Protein AF-A0A958BZP8-F1 (afdb_monomer_lite)

Foldseek 3Di:
DDDDDDDDDDDDDDDDDDDDDPPPPDDPPQKKKWKWKDWLQCNPDPVRIDTPDIDNDLVVLQVVLLVQLCVQLVVQDDAQDQLVVSLVCCNNGGIFMWIDTPPPVRGDGSSVSSSVVSCCVHVPPPPDPCDPVNVVVVVVVVVVVVVPPDD

Sequence (151 aa):
MLANLFNKLGLKKLGGFFGKGSEKAGRPDKQTYIVYVDDNYHPMDEEERYQAGVFDDCASAQKFCRDMVDSFLTTGYQPGMAWQELLSAYKGYGQDPWIATSDAGCQFSAWTYAEQRCQDICHPPQEHLLTAETLKELDALYESRSSTGRP

Structure (mmCIF, N/CA/C/O backbone):
data_AF-A0A958BZP8-F1
#
_entry.id   AF-A0A958BZP8-F1
#
loop_
_atom_site.group_PDB
_atom_site.id
_atom_site.type_symbol
_atom_site.label_atom_id
_atom_site.label_alt_id
_atom_site.label_comp_id
_atom_site.label_asym_id
_atom_site.label_entity_id
_atom_site.label_seq_id
_atom_site.pdbx_PDB_ins_code
_atom_site.Cartn_x
_atom_site.Cartn_y
_atom_site.Cartn_z
_atom_site.occupancy
_atom_site.B_iso_or_equiv
_atom_site.auth_seq_id
_atom_site.auth_comp_id
_atom_site.auth_asym_id
_atom_site.auth_atom_id
_atom_site.pdbx_PDB_model_num
ATOM 1 N N . MET A 1 1 ? 50.689 -53.526 -18.909 1.00 34.94 1 MET A N 1
ATOM 2 C CA . MET A 1 1 ? 51.070 -53.799 -20.307 1.00 34.94 1 MET A CA 1
ATOM 3 C C . MET A 1 1 ? 51.101 -52.480 -21.059 1.00 34.94 1 MET A C 1
ATOM 5 O O . MET A 1 1 ? 50.112 -51.769 -21.021 1.00 34.94 1 MET A O 1
ATOM 9 N N . LEU A 1 2 ? 52.252 -52.217 -21.685 1.00 35.66 2 LEU A N 1
ATOM 10 C CA . LEU A 1 2 ? 52.516 -51.352 -22.844 1.00 35.66 2 LEU A CA 1
ATOM 11 C C . LEU A 1 2 ? 52.293 -49.830 -22.741 1.00 35.66 2 LEU A C 1
ATOM 13 O O . LEU A 1 2 ? 51.185 -49.308 -22.768 1.00 35.66 2 LEU A O 1
ATOM 17 N N . ALA A 1 3 ? 53.441 -49.150 -22.723 1.00 33.66 3 ALA A N 1
ATOM 18 C CA . ALA A 1 3 ? 53.666 -47.756 -23.071 1.00 33.66 3 ALA A CA 1
ATOM 19 C C . ALA A 1 3 ? 53.572 -47.510 -24.592 1.00 33.66 3 ALA A C 1
ATOM 21 O O . ALA A 1 3 ? 53.805 -48.431 -25.372 1.00 33.66 3 ALA A O 1
ATOM 22 N N . ASN A 1 4 ? 53.306 -46.258 -24.987 1.00 42.41 4 ASN A N 1
ATOM 23 C CA . ASN A 1 4 ? 54.006 -45.497 -26.044 1.00 42.41 4 ASN A CA 1
ATOM 24 C C . ASN A 1 4 ? 53.366 -44.094 -26.122 1.00 42.41 4 ASN A C 1
ATOM 26 O O . ASN A 1 4 ? 52.156 -43.984 -26.261 1.00 42.41 4 ASN A O 1
ATOM 30 N N . LEU A 1 5 ? 54.050 -42.982 -25.834 1.00 35.16 5 LEU A N 1
ATOM 31 C CA . LEU A 1 5 ? 55.244 -42.401 -26.468 1.00 35.16 5 LEU A CA 1
ATOM 32 C C . LEU A 1 5 ? 54.957 -41.883 -27.885 1.00 35.16 5 LEU A C 1
ATOM 34 O O . LEU A 1 5 ? 55.120 -42.629 -28.838 1.00 35.16 5 LEU A O 1
ATOM 38 N N . PHE A 1 6 ? 54.637 -40.589 -28.022 1.00 43.25 6 PHE A N 1
ATOM 39 C CA . PHE A 1 6 ? 55.029 -39.804 -29.201 1.00 43.25 6 PHE A CA 1
ATOM 40 C C . PHE A 1 6 ? 55.323 -38.335 -28.841 1.00 43.25 6 PHE A C 1
ATOM 42 O O . PHE A 1 6 ? 54.452 -37.485 -28.724 1.00 43.25 6 PHE A O 1
ATOM 49 N N . ASN A 1 7 ? 56.613 -38.135 -28.593 1.00 34.72 7 ASN A N 1
ATOM 50 C CA . ASN A 1 7 ? 57.518 -37.047 -28.955 1.00 34.72 7 ASN A CA 1
ATOM 51 C C . ASN A 1 7 ? 57.154 -35.547 -28.866 1.00 34.72 7 ASN A C 1
ATOM 53 O O . ASN A 1 7 ? 56.215 -35.032 -29.463 1.00 34.72 7 ASN A O 1
ATOM 57 N N . LYS A 1 8 ? 58.103 -34.846 -28.228 1.00 39.47 8 LYS A N 1
ATOM 58 C CA . LYS A 1 8 ? 58.395 -33.409 -28.280 1.00 39.47 8 LYS A CA 1
ATOM 59 C C . LYS A 1 8 ? 58.793 -32.975 -29.693 1.00 39.47 8 LYS A C 1
ATOM 61 O O . LYS A 1 8 ? 59.600 -33.651 -30.318 1.00 39.47 8 LYS A O 1
ATOM 66 N N . LEU A 1 9 ? 58.399 -31.762 -30.080 1.00 40.00 9 LEU A N 1
ATOM 67 C CA . LEU A 1 9 ? 59.205 -30.834 -30.886 1.00 40.00 9 LEU A CA 1
ATOM 68 C C . LEU A 1 9 ? 58.690 -29.416 -30.613 1.00 40.00 9 LEU A C 1
ATOM 70 O O . LEU A 1 9 ? 57.560 -29.070 -30.942 1.00 40.00 9 LEU A O 1
ATOM 74 N N . GLY A 1 10 ? 59.503 -28.617 -29.924 1.00 43.47 10 GLY A N 1
ATOM 75 C CA . GLY A 1 10 ? 59.205 -27.212 -29.678 1.00 43.47 10 GLY A CA 1
ATOM 76 C C . GLY A 1 10 ? 59.425 -26.374 -30.930 1.00 43.47 10 GLY A C 1
ATOM 77 O O . GLY A 1 10 ? 60.338 -26.660 -31.691 1.00 43.47 10 GLY A O 1
ATOM 78 N N . LEU A 1 11 ? 58.638 -25.311 -31.087 1.00 42.66 11 LEU A N 1
ATOM 79 C CA . LEU A 1 11 ? 59.009 -24.106 -31.826 1.00 42.66 11 LEU A CA 1
ATOM 80 C C . LEU A 1 11 ? 58.114 -22.956 -31.330 1.00 42.66 11 LEU A C 1
ATOM 82 O O . LEU A 1 11 ? 56.902 -22.962 -31.526 1.00 42.66 11 LEU A O 1
ATOM 86 N N . LYS A 1 12 ? 58.712 -21.962 -30.664 1.00 43.97 12 LYS A N 1
ATOM 87 C CA . LYS A 1 12 ? 58.088 -20.649 -30.468 1.00 43.97 12 LYS A CA 1
ATOM 88 C C . LYS A 1 12 ? 58.160 -19.898 -31.800 1.00 43.97 12 LYS A C 1
ATOM 90 O O . LYS A 1 12 ? 59.255 -19.736 -32.335 1.00 43.97 12 LYS A O 1
ATOM 95 N N . LYS A 1 13 ? 57.036 -19.368 -32.286 1.00 42.69 13 LYS A N 1
ATOM 96 C CA . LYS A 1 13 ? 57.033 -18.219 -33.201 1.00 42.69 13 LYS A CA 1
ATOM 97 C C . LYS A 1 13 ? 55.810 -17.340 -32.945 1.00 42.69 13 LYS A C 1
ATOM 99 O O . LYS A 1 13 ? 54.685 -17.824 -32.942 1.00 42.69 13 LYS A O 1
ATOM 104 N N . LEU A 1 14 ? 56.080 -16.055 -32.712 1.00 45.41 14 LEU A N 1
ATOM 105 C CA . LEU A 1 14 ? 55.101 -14.975 -32.744 1.00 45.41 14 LEU A CA 1
ATOM 106 C C . LEU A 1 14 ? 54.440 -14.907 -34.127 1.00 45.41 14 LEU A C 1
ATOM 108 O O . LEU A 1 14 ? 55.118 -15.027 -35.148 1.00 45.41 14 LEU A O 1
ATOM 112 N N . GLY A 1 15 ? 53.142 -14.621 -34.135 1.00 32.81 15 GLY A N 1
ATOM 113 C CA . GLY A 1 15 ? 52.383 -14.248 -35.321 1.00 32.81 15 GLY A CA 1
ATOM 114 C C . GLY A 1 15 ? 50.976 -13.846 -34.906 1.00 32.81 15 GLY A C 1
ATOM 115 O O . GLY A 1 15 ? 50.153 -14.707 -34.616 1.00 32.81 15 GLY A O 1
ATOM 116 N N . GLY A 1 16 ? 50.728 -12.540 -34.810 1.00 36.72 16 GLY A N 1
ATOM 117 C CA . GLY A 1 16 ? 49.394 -12.009 -34.572 1.00 36.72 16 GLY A CA 1
ATOM 118 C C . GLY A 1 16 ? 48.456 -12.346 -35.727 1.00 36.72 16 GLY A C 1
ATOM 119 O O . GLY A 1 16 ? 48.841 -12.257 -36.890 1.00 36.72 16 GLY A O 1
ATOM 120 N N . PHE A 1 17 ? 47.216 -12.686 -35.392 1.00 39.41 17 PHE A N 1
ATOM 121 C CA . PHE A 1 17 ? 46.093 -12.605 -36.312 1.00 39.41 17 PHE A CA 1
ATOM 122 C C . PHE A 1 17 ? 44.913 -11.984 -35.567 1.00 39.41 17 PHE A C 1
ATOM 124 O O . PHE A 1 17 ? 44.428 -12.511 -34.569 1.00 39.41 17 PHE A O 1
ATOM 131 N N . PHE A 1 18 ? 44.516 -10.811 -36.055 1.00 43.66 18 PHE A N 1
ATOM 132 C CA . PHE A 1 18 ? 43.333 -10.052 -35.672 1.00 43.66 18 PHE A CA 1
ATOM 133 C C . PHE A 1 18 ? 42.080 -10.910 -35.926 1.00 43.66 18 PHE A C 1
ATOM 135 O O . PHE A 1 18 ? 41.590 -11.005 -37.052 1.00 43.66 18 PHE A O 1
ATOM 142 N N . GLY A 1 19 ? 41.567 -11.558 -34.882 1.00 38.88 19 GLY A N 1
ATOM 143 C CA . GLY A 1 19 ? 40.238 -12.162 -34.876 1.00 38.88 19 GLY A CA 1
ATOM 144 C C . GLY A 1 19 ? 39.218 -11.112 -34.457 1.00 38.88 19 GLY A C 1
ATOM 145 O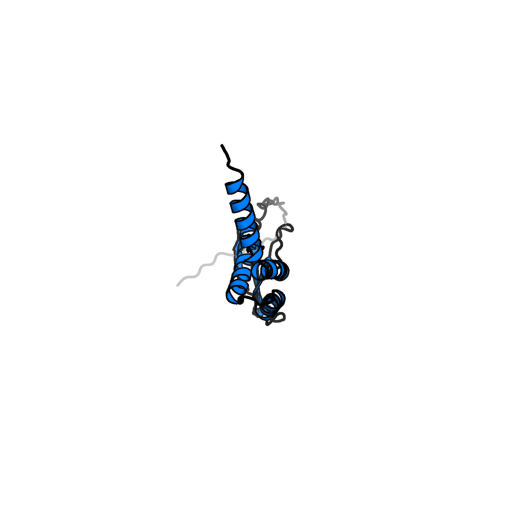 O . GLY A 1 19 ? 39.146 -10.769 -33.282 1.00 38.88 19 GLY A O 1
ATOM 146 N N . LYS A 1 20 ? 38.482 -10.575 -35.436 1.00 41.97 20 LYS A N 1
ATOM 147 C CA . LYS A 1 20 ? 37.369 -9.630 -35.272 1.00 41.97 20 LYS A CA 1
ATOM 148 C C . LYS A 1 20 ? 36.478 -10.012 -34.088 1.00 41.97 20 LYS A C 1
ATOM 150 O O . LYS A 1 20 ? 35.934 -11.115 -34.058 1.00 41.97 20 LYS A O 1
ATOM 155 N N . GLY A 1 21 ? 36.295 -9.067 -33.167 1.00 38.59 21 GLY A N 1
ATOM 156 C CA . GLY A 1 21 ? 35.240 -9.129 -32.170 1.00 38.59 21 GLY A CA 1
ATOM 157 C C . GLY A 1 21 ? 33.894 -9.271 -32.869 1.00 38.59 21 GLY A C 1
ATOM 158 O O . GLY A 1 21 ? 33.488 -8.408 -33.644 1.00 38.59 21 GLY A O 1
ATOM 159 N N . SER A 1 22 ? 33.209 -10.379 -32.616 1.00 46.19 22 SER A N 1
ATOM 160 C CA . SER A 1 22 ? 31.764 -10.408 -32.750 1.00 46.19 22 SER A CA 1
ATOM 161 C C . SER A 1 22 ? 31.205 -9.738 -31.498 1.00 46.19 22 SER A C 1
ATOM 163 O O . SER A 1 22 ? 31.040 -10.395 -30.468 1.00 46.19 22 SER A O 1
ATOM 165 N N . GLU A 1 23 ? 30.956 -8.431 -31.572 1.00 45.34 23 GLU A N 1
ATOM 166 C CA . GLU A 1 23 ? 29.968 -7.783 -30.713 1.00 45.34 23 GLU A CA 1
ATOM 167 C C . GLU A 1 23 ? 28.667 -8.571 -30.867 1.00 45.34 23 GLU A C 1
ATOM 169 O O . GLU A 1 23 ? 27.974 -8.500 -31.883 1.00 45.34 23 GLU A O 1
ATOM 174 N N . LYS A 1 24 ? 28.352 -9.395 -29.868 1.00 51.59 24 LYS A N 1
ATOM 175 C CA . LYS A 1 24 ? 26.988 -9.861 -29.689 1.00 51.59 24 LYS A CA 1
ATOM 176 C C . LYS A 1 24 ? 26.218 -8.627 -29.251 1.00 51.59 24 LYS A C 1
ATOM 178 O O . LYS A 1 24 ? 26.330 -8.232 -28.097 1.00 51.59 24 LYS A O 1
ATOM 183 N N . ALA A 1 25 ? 25.500 -8.001 -30.181 1.00 47.38 25 ALA A N 1
ATOM 184 C CA . ALA A 1 25 ? 24.472 -7.031 -29.844 1.00 47.38 25 ALA A CA 1
ATOM 185 C C . ALA A 1 25 ? 23.553 -7.699 -28.811 1.00 47.38 25 ALA A C 1
ATOM 187 O O . ALA A 1 25 ? 22.820 -8.637 -29.138 1.00 47.38 25 ALA A O 1
ATOM 188 N N . GLY A 1 26 ? 23.705 -7.303 -27.546 1.00 47.09 26 GLY A N 1
ATOM 189 C CA . GLY A 1 26 ? 22.880 -7.789 -26.457 1.00 47.09 26 GLY A CA 1
ATOM 190 C C . GLY A 1 26 ? 21.433 -7.495 -26.811 1.00 47.09 26 GLY A C 1
ATOM 191 O O . GLY A 1 26 ? 21.089 -6.372 -27.179 1.00 47.09 26 GLY A O 1
ATOM 192 N N . ARG A 1 27 ? 20.582 -8.520 -26.751 1.00 53.59 27 ARG A N 1
ATOM 193 C CA . ARG A 1 27 ? 19.137 -8.306 -26.665 1.00 53.59 27 ARG A CA 1
ATOM 194 C C . ARG A 1 27 ? 18.930 -7.321 -25.504 1.00 53.59 27 ARG A C 1
ATOM 196 O O . ARG A 1 27 ? 19.589 -7.539 -24.491 1.00 53.59 27 ARG A O 1
ATOM 203 N N . PRO A 1 28 ? 18.106 -6.262 -25.625 1.00 53.31 28 PRO A N 1
ATOM 204 C CA . PRO A 1 28 ? 17.846 -5.399 -24.479 1.00 53.31 28 PRO A CA 1
ATOM 205 C C . PRO A 1 28 ? 17.410 -6.305 -23.330 1.00 53.31 28 PRO A C 1
ATOM 207 O O . PRO A 1 28 ? 16.492 -7.114 -23.518 1.00 53.31 28 PRO A O 1
ATOM 210 N N . ASP A 1 29 ? 18.153 -6.266 -22.223 1.00 62.22 29 ASP A N 1
ATOM 211 C CA . ASP A 1 29 ? 17.884 -7.111 -21.067 1.00 62.22 29 ASP A CA 1
ATOM 212 C C . ASP A 1 29 ? 16.412 -6.915 -20.703 1.00 62.22 29 ASP A C 1
ATOM 214 O O . ASP A 1 29 ? 15.952 -5.787 -20.510 1.00 62.22 29 ASP A O 1
ATOM 218 N N . LYS A 1 30 ? 15.630 -8.003 -20.733 1.00 69.19 30 LYS A N 1
ATOM 219 C CA . LYS A 1 30 ? 14.206 -7.937 -20.397 1.00 69.19 30 LYS A CA 1
ATOM 220 C C . LYS A 1 30 ? 14.132 -7.401 -18.969 1.00 69.19 30 LYS A C 1
ATOM 222 O O . LYS A 1 30 ? 14.644 -8.047 -18.054 1.00 69.19 30 LYS A O 1
ATOM 227 N N . GLN A 1 31 ? 13.529 -6.226 -18.800 1.00 80.06 31 GLN A N 1
ATOM 228 C CA . GLN A 1 31 ? 13.397 -5.608 -17.490 1.00 80.06 31 GLN A CA 1
ATOM 229 C C . GLN A 1 31 ? 12.730 -6.601 -16.542 1.00 80.06 31 GLN A C 1
ATOM 231 O O . GLN A 1 31 ? 11.676 -7.150 -16.854 1.00 80.06 31 GLN A O 1
ATOM 236 N N . THR A 1 32 ? 13.385 -6.872 -15.420 1.00 92.31 32 THR A N 1
ATOM 237 C CA . THR A 1 32 ? 12.867 -7.782 -14.399 1.00 92.31 32 THR A CA 1
ATOM 238 C C . THR A 1 32 ? 12.432 -6.953 -13.200 1.00 92.31 32 THR A C 1
ATOM 240 O O . THR A 1 32 ? 13.121 -5.997 -12.836 1.00 92.31 32 THR A O 1
ATOM 243 N N . TYR A 1 33 ? 11.293 -7.308 -12.610 1.00 97.00 33 TYR A N 1
ATOM 244 C CA . TYR A 1 33 ? 10.743 -6.656 -11.426 1.00 97.00 33 TYR A CA 1
ATOM 245 C C . TYR A 1 33 ? 10.761 -7.666 -10.286 1.00 97.00 33 TYR A C 1
ATOM 247 O O . TYR A 1 33 ? 9.944 -8.587 -10.249 1.00 97.00 33 TYR A O 1
ATOM 255 N N . ILE A 1 34 ? 11.736 -7.543 -9.392 1.00 97.75 34 ILE A N 1
ATOM 256 C CA . ILE A 1 34 ? 11.907 -8.463 -8.267 1.00 97.75 34 ILE A CA 1
ATOM 257 C C . ILE A 1 34 ? 11.331 -7.786 -7.030 1.00 97.75 34 ILE A C 1
ATOM 259 O O . ILE A 1 34 ? 11.711 -6.662 -6.717 1.00 97.75 34 ILE A O 1
ATOM 263 N N . VAL A 1 35 ? 10.413 -8.451 -6.335 1.00 98.12 35 VAL A N 1
ATOM 264 C CA . VAL A 1 35 ? 9.887 -7.950 -5.063 1.00 98.12 35 VAL A CA 1
ATOM 265 C C . VAL A 1 35 ? 10.697 -8.554 -3.929 1.00 98.12 35 VAL A C 1
ATOM 267 O O . VAL A 1 35 ? 10.742 -9.778 -3.775 1.00 98.12 35 VAL A O 1
ATOM 270 N N . TYR A 1 36 ? 11.308 -7.681 -3.140 1.00 96.94 36 TYR A N 1
ATOM 271 C CA . TYR A 1 36 ? 11.906 -8.013 -1.854 1.00 96.94 36 TYR A CA 1
ATOM 272 C C . TYR A 1 36 ? 10.995 -7.528 -0.735 1.00 96.94 36 TYR A C 1
ATOM 274 O O . TYR A 1 36 ? 10.186 -6.621 -0.935 1.00 96.94 36 TYR A O 1
ATOM 282 N N . VAL A 1 37 ? 11.119 -8.155 0.427 1.00 96.19 37 VAL A N 1
ATOM 283 C CA . VAL A 1 37 ? 10.373 -7.794 1.627 1.00 96.19 37 VAL A CA 1
ATOM 284 C C . VAL A 1 37 ? 11.355 -7.622 2.767 1.00 96.19 37 VAL A C 1
ATOM 286 O O . VAL A 1 37 ? 12.122 -8.543 3.045 1.00 96.19 37 VAL A O 1
ATOM 289 N N . ASP A 1 38 ? 11.288 -6.460 3.407 1.00 93.06 38 ASP A N 1
ATOM 290 C CA . ASP A 1 38 ? 11.937 -6.187 4.686 1.00 93.06 38 ASP A CA 1
ATOM 291 C C . ASP A 1 38 ? 10.913 -6.319 5.828 1.00 93.06 38 ASP A C 1
ATOM 293 O O . ASP A 1 38 ? 9.702 -6.168 5.619 1.00 93.06 38 ASP A O 1
ATOM 297 N N . ASP A 1 39 ? 11.380 -6.629 7.038 1.00 83.75 39 ASP A N 1
ATOM 298 C CA . ASP A 1 39 ? 10.543 -6.653 8.242 1.00 83.75 39 ASP A CA 1
ATOM 299 C C . ASP A 1 39 ? 10.609 -5.293 8.952 1.00 83.75 39 ASP A C 1
ATOM 301 O O . ASP A 1 39 ? 11.681 -4.841 9.362 1.00 83.75 39 ASP A O 1
ATOM 305 N N . ASN A 1 40 ? 9.455 -4.642 9.140 1.00 82.62 40 ASN A N 1
ATOM 306 C CA . ASN A 1 40 ? 9.390 -3.380 9.879 1.00 82.62 40 ASN A CA 1
ATOM 307 C C . ASN A 1 40 ? 9.765 -3.532 11.365 1.00 82.62 40 ASN A C 1
ATOM 309 O O . ASN A 1 40 ? 10.134 -2.541 11.997 1.00 82.62 40 ASN A O 1
ATOM 313 N N . TYR A 1 41 ? 9.672 -4.735 11.937 1.00 77.56 41 TYR A N 1
ATOM 314 C CA . TYR A 1 41 ? 9.988 -4.986 13.344 1.00 77.56 41 TYR A CA 1
ATOM 315 C C . TYR A 1 41 ? 11.506 -5.106 13.594 1.00 77.56 41 TYR A C 1
ATOM 317 O O . TYR A 1 41 ? 11.993 -4.693 14.650 1.00 77.56 41 TYR A O 1
ATOM 325 N N . HIS A 1 42 ? 12.274 -5.578 12.605 1.00 76.75 42 HIS A N 1
ATOM 326 C CA . HIS A 1 42 ? 13.738 -5.708 12.667 1.00 76.75 42 HIS A CA 1
ATOM 327 C C . HIS A 1 42 ? 14.444 -4.978 11.506 1.00 76.75 42 HIS A C 1
ATOM 329 O O . HIS A 1 42 ? 15.181 -5.593 10.739 1.00 76.75 42 HIS A O 1
ATOM 335 N N . PRO A 1 43 ? 14.318 -3.645 11.386 1.00 61.62 43 PRO A N 1
ATOM 336 C CA . PRO A 1 43 ? 14.798 -2.903 10.213 1.00 61.62 43 PRO A CA 1
ATOM 337 C C . PRO A 1 43 ? 16.327 -2.911 10.026 1.00 61.62 43 PRO A C 1
ATOM 339 O O . PRO A 1 43 ? 16.820 -2.489 8.985 1.00 61.62 43 PRO A O 1
ATOM 342 N N . MET A 1 44 ? 17.087 -3.344 11.038 1.00 66.06 44 MET A N 1
ATOM 343 C CA . MET A 1 44 ? 18.552 -3.435 10.993 1.00 66.06 44 MET A CA 1
ATOM 344 C C . MET A 1 44 ? 19.062 -4.846 10.676 1.00 66.06 44 MET A C 1
ATOM 346 O O . MET A 1 44 ? 20.277 -5.036 10.621 1.00 66.06 44 MET A O 1
ATOM 350 N N . ASP A 1 45 ? 18.167 -5.820 10.507 1.00 73.31 45 ASP A N 1
ATOM 351 C CA . ASP A 1 45 ? 18.531 -7.200 10.209 1.00 73.31 45 ASP A CA 1
ATOM 352 C C . ASP A 1 45 ? 18.337 -7.495 8.717 1.00 73.31 45 ASP A C 1
ATOM 354 O O . ASP A 1 45 ? 17.265 -7.886 8.258 1.00 73.31 45 ASP A O 1
ATOM 358 N N . GLU A 1 46 ? 19.393 -7.268 7.932 1.00 66.69 46 GLU A N 1
ATOM 359 C CA . GLU A 1 46 ? 19.382 -7.567 6.496 1.00 66.69 46 GLU A CA 1
ATOM 360 C C . GLU A 1 46 ? 19.246 -9.075 6.203 1.00 66.69 46 GLU A C 1
ATOM 362 O O . GLU A 1 46 ? 18.942 -9.432 5.063 1.00 66.69 46 GLU A O 1
ATOM 367 N N . GLU A 1 47 ? 19.442 -9.963 7.190 1.00 73.94 47 GLU A N 1
ATOM 368 C CA . GLU A 1 47 ? 19.268 -11.414 7.019 1.00 73.94 47 GLU A CA 1
ATOM 369 C C . GLU A 1 47 ? 17.787 -11.819 6.938 1.00 73.94 47 GLU A C 1
ATOM 371 O O . GLU A 1 47 ? 17.468 -12.849 6.341 1.00 73.94 47 GLU A O 1
ATOM 376 N N . GLU A 1 48 ? 16.879 -10.985 7.452 1.00 76.50 48 GLU A N 1
ATOM 377 C CA . GLU A 1 48 ? 15.426 -11.192 7.367 1.00 76.50 48 GLU A CA 1
ATOM 378 C C . GLU A 1 48 ? 14.845 -10.749 6.011 1.00 76.50 48 GLU A C 1
ATOM 380 O O . GLU A 1 48 ? 13.697 -11.067 5.683 1.00 76.50 48 GLU A O 1
ATOM 385 N N . ARG A 1 49 ? 15.632 -10.059 5.167 1.00 91.94 49 ARG A N 1
ATOM 386 C CA . ARG A 1 49 ? 15.209 -9.716 3.804 1.00 91.94 49 ARG A CA 1
ATOM 387 C C . ARG A 1 49 ? 15.078 -10.978 2.966 1.00 91.94 49 ARG A C 1
ATOM 389 O O . ARG A 1 49 ? 16.054 -11.683 2.706 1.00 91.94 49 ARG A O 1
ATOM 396 N N . TYR A 1 50 ? 13.902 -11.186 2.386 1.00 93.38 50 TYR A N 1
ATOM 397 C CA . TYR A 1 50 ? 13.679 -12.288 1.454 1.00 93.38 50 TYR A CA 1
ATOM 398 C C . TYR A 1 50 ? 13.086 -11.823 0.125 1.00 93.38 50 TYR A C 1
ATOM 400 O O . TYR A 1 50 ? 12.418 -10.794 0.014 1.00 93.38 50 TYR A O 1
ATOM 408 N N . GLN A 1 51 ? 13.350 -12.605 -0.922 1.00 96.50 51 GLN A N 1
ATOM 409 C CA . GLN A 1 51 ? 12.734 -12.413 -2.229 1.00 96.50 51 GLN A CA 1
ATOM 410 C C . GLN A 1 51 ? 11.338 -13.041 -2.224 1.00 96.50 51 GLN A C 1
ATOM 412 O O . GLN A 1 51 ? 11.206 -14.260 -2.122 1.00 96.50 51 GLN A O 1
ATOM 417 N N . ALA A 1 52 ? 10.304 -12.223 -2.387 1.00 97.19 52 ALA A N 1
ATOM 418 C CA . ALA A 1 52 ? 8.916 -12.676 -2.360 1.00 97.19 52 ALA A CA 1
ATOM 419 C C . ALA A 1 52 ? 8.360 -13.008 -3.755 1.00 97.19 52 ALA A C 1
ATOM 421 O O . ALA A 1 52 ? 7.442 -13.817 -3.875 1.00 97.19 52 ALA A O 1
ATOM 422 N N . GLY A 1 53 ? 8.919 -12.427 -4.825 1.00 97.12 53 GLY A N 1
ATOM 423 C CA . GLY A 1 53 ? 8.449 -12.708 -6.182 1.00 97.12 53 GLY A CA 1
ATOM 424 C C . GLY A 1 53 ? 9.296 -12.102 -7.296 1.00 97.12 53 GLY A C 1
ATOM 425 O O . GLY A 1 53 ? 10.119 -11.218 -7.070 1.00 97.12 53 GLY A O 1
ATOM 426 N N . VAL A 1 54 ? 9.071 -12.593 -8.516 1.00 97.81 54 VAL A N 1
ATOM 427 C CA . VAL A 1 54 ? 9.667 -12.079 -9.757 1.00 97.81 54 VAL A CA 1
ATOM 428 C C . VAL A 1 54 ? 8.551 -11.903 -10.778 1.00 97.81 54 VAL A C 1
ATOM 430 O O . VAL A 1 54 ? 7.773 -12.829 -11.005 1.00 97.81 54 VAL A O 1
ATOM 433 N N . PHE A 1 55 ? 8.480 -10.725 -11.390 1.00 96.75 55 PHE A N 1
ATOM 434 C CA . PHE A 1 55 ? 7.401 -10.327 -12.286 1.00 96.75 55 PHE A CA 1
ATOM 435 C C . PHE A 1 55 ? 7.942 -9.807 -13.617 1.00 96.75 55 PHE A C 1
ATOM 437 O O . PHE A 1 55 ? 9.054 -9.280 -13.708 1.00 96.75 55 PHE A O 1
ATOM 444 N N . ASP A 1 56 ? 7.108 -9.951 -14.644 1.00 95.25 56 ASP A N 1
ATOM 445 C CA . ASP A 1 56 ? 7.401 -9.536 -16.015 1.00 95.25 56 ASP A CA 1
ATOM 446 C C . ASP A 1 56 ? 7.087 -8.057 -16.282 1.00 95.25 56 ASP A C 1
ATOM 448 O O . ASP A 1 56 ? 7.566 -7.498 -17.269 1.00 95.25 56 ASP A O 1
ATOM 452 N N . ASP A 1 57 ? 6.285 -7.430 -15.419 1.00 96.19 57 ASP A N 1
ATOM 453 C CA . ASP A 1 57 ? 5.842 -6.050 -15.560 1.00 96.19 57 ASP A CA 1
ATOM 454 C C . ASP A 1 57 ? 5.679 -5.349 -14.200 1.00 96.19 57 ASP A C 1
ATOM 456 O O . ASP A 1 57 ? 5.459 -5.979 -13.159 1.00 96.19 57 ASP A O 1
ATOM 460 N N . CYS A 1 58 ? 5.758 -4.017 -14.234 1.00 97.12 58 CYS A N 1
ATOM 461 C CA . CYS A 1 58 ? 5.655 -3.180 -13.046 1.00 97.12 58 CYS A CA 1
ATOM 462 C C . CYS A 1 58 ? 4.295 -3.278 -12.342 1.00 97.12 58 CYS A C 1
ATOM 464 O O . CYS A 1 58 ? 4.232 -3.279 -11.111 1.00 97.12 58 CYS A O 1
ATOM 466 N N . ALA A 1 59 ? 3.195 -3.348 -13.098 1.00 97.69 59 ALA A N 1
ATOM 467 C CA . ALA A 1 59 ? 1.853 -3.312 -12.524 1.00 97.69 59 ALA A CA 1
ATOM 468 C C . ALA A 1 59 ? 1.582 -4.565 -11.683 1.00 97.69 59 ALA A C 1
ATOM 470 O O . ALA A 1 59 ? 1.018 -4.457 -10.592 1.00 97.69 59 ALA A O 1
ATOM 471 N N . SER A 1 60 ? 2.039 -5.727 -12.154 1.00 98.12 60 SER A N 1
ATOM 472 C CA . SER A 1 60 ? 1.986 -6.993 -11.425 1.00 98.12 60 SER A CA 1
ATOM 473 C C . SER A 1 60 ? 2.816 -6.949 -10.142 1.00 98.12 60 SER A C 1
ATOM 475 O O . SER A 1 60 ? 2.307 -7.313 -9.082 1.00 98.12 60 SER A O 1
ATOM 477 N N . ALA A 1 61 ? 4.049 -6.432 -10.203 1.00 98.38 61 ALA A N 1
ATOM 478 C CA . ALA A 1 61 ? 4.900 -6.281 -9.021 1.00 98.38 61 ALA A CA 1
ATOM 479 C C . ALA A 1 61 ? 4.279 -5.330 -7.983 1.00 98.38 61 ALA A C 1
ATOM 481 O O . ALA A 1 61 ? 4.144 -5.684 -6.815 1.00 98.38 61 ALA A O 1
ATOM 482 N N . GLN A 1 62 ? 3.808 -4.153 -8.408 1.00 98.56 62 GLN A N 1
ATOM 483 C CA . GLN A 1 62 ? 3.130 -3.213 -7.514 1.00 98.56 62 GLN A CA 1
ATOM 484 C C . GLN A 1 62 ? 1.838 -3.791 -6.936 1.00 98.56 62 GLN A C 1
ATOM 486 O O . GLN A 1 62 ? 1.529 -3.536 -5.775 1.00 98.56 62 GLN A O 1
ATOM 491 N N . LYS A 1 63 ? 1.064 -4.554 -7.721 1.00 98.62 63 LYS A N 1
ATOM 492 C CA . LYS A 1 63 ? -0.134 -5.229 -7.211 1.00 98.62 63 LYS A CA 1
ATOM 493 C C . LYS A 1 63 ? 0.240 -6.204 -6.100 1.00 98.62 63 LYS A C 1
ATOM 495 O O . LYS A 1 63 ? -0.396 -6.175 -5.056 1.00 98.62 63 LYS A O 1
ATOM 500 N N . PHE A 1 64 ? 1.279 -7.005 -6.303 1.00 98.62 64 PHE A N 1
ATOM 501 C CA . PHE A 1 64 ? 1.751 -7.948 -5.299 1.00 98.62 64 PHE A CA 1
ATOM 502 C C . PHE A 1 64 ? 2.190 -7.242 -4.004 1.00 98.62 64 PHE A C 1
ATOM 504 O O . PHE A 1 64 ? 1.799 -7.664 -2.918 1.00 98.62 64 PHE A O 1
ATOM 511 N N . CYS A 1 65 ? 2.909 -6.118 -4.105 1.00 98.62 65 CYS A N 1
ATOM 512 C CA . CYS A 1 65 ? 3.251 -5.309 -2.933 1.00 98.62 65 CYS A CA 1
ATOM 513 C C . CYS A 1 65 ? 2.007 -4.762 -2.213 1.00 98.62 65 CY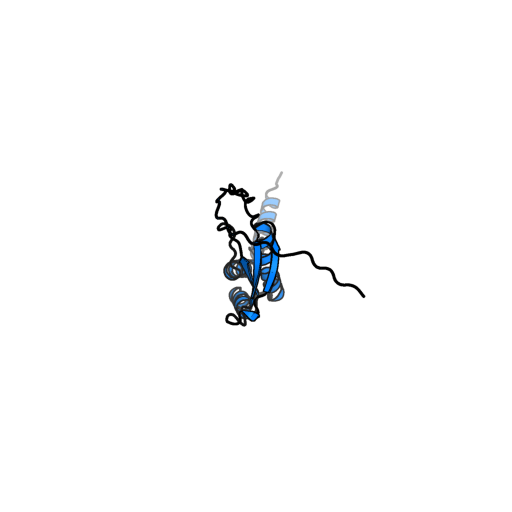S A C 1
ATOM 515 O O . CYS A 1 65 ? 1.923 -4.848 -0.989 1.00 98.62 65 CYS A O 1
ATOM 517 N N . ARG A 1 66 ? 1.023 -4.234 -2.958 1.00 98.75 66 ARG A N 1
ATOM 518 C CA . ARG A 1 66 ? -0.248 -3.754 -2.387 1.00 98.75 66 ARG A CA 1
ATOM 519 C C . ARG A 1 66 ? -1.007 -4.861 -1.666 1.00 98.75 66 ARG A C 1
ATOM 521 O O . ARG A 1 66 ? -1.432 -4.638 -0.541 1.00 98.75 66 ARG A O 1
ATOM 528 N N . ASP A 1 67 ? -1.113 -6.043 -2.272 1.00 98.56 67 ASP A N 1
ATOM 529 C CA . ASP A 1 67 ? -1.835 -7.183 -1.700 1.00 98.56 67 ASP A CA 1
ATOM 530 C C . ASP A 1 67 ? -1.238 -7.606 -0.337 1.00 98.56 67 ASP A C 1
ATOM 532 O O . ASP A 1 67 ? -1.985 -7.930 0.586 1.00 98.56 67 ASP A O 1
ATOM 536 N N . MET A 1 68 ? 0.094 -7.564 -0.174 1.00 98.00 68 MET A N 1
ATOM 537 C CA . MET A 1 68 ? 0.751 -7.846 1.115 1.00 98.00 68 MET A CA 1
ATOM 538 C C . MET A 1 68 ? 0.381 -6.818 2.191 1.00 98.00 68 MET A C 1
ATOM 540 O O . MET A 1 68 ? 0.022 -7.192 3.310 1.00 98.00 68 MET A O 1
ATOM 544 N N . VAL A 1 69 ? 0.412 -5.528 1.846 1.00 98.50 69 VAL A N 1
ATOM 545 C CA . VAL A 1 69 ? 0.006 -4.452 2.762 1.00 98.50 69 VAL A CA 1
ATOM 546 C C . VAL A 1 69 ? -1.481 -4.572 3.110 1.00 98.50 69 VAL A C 1
ATOM 548 O O . VAL A 1 69 ? -1.838 -4.590 4.286 1.00 98.50 69 VAL A O 1
ATOM 551 N N . ASP A 1 70 ? -2.347 -4.728 2.108 1.00 98.56 70 ASP A N 1
ATOM 552 C CA . ASP A 1 70 ? -3.794 -4.891 2.280 1.00 98.56 70 ASP A CA 1
ATOM 553 C C . ASP A 1 70 ? -4.132 -6.085 3.181 1.00 98.56 70 ASP A C 1
ATOM 555 O O . ASP A 1 70 ? -5.020 -5.982 4.029 1.00 98.56 70 ASP A O 1
ATOM 559 N N . SER A 1 71 ? -3.416 -7.206 3.041 1.00 98.12 71 SER A N 1
ATOM 560 C CA . SER A 1 71 ? -3.610 -8.398 3.873 1.00 98.12 71 SER A CA 1
ATOM 561 C C . SER A 1 71 ? -3.355 -8.111 5.355 1.00 98.12 71 SER A C 1
ATOM 563 O O . SER A 1 71 ? -4.159 -8.499 6.210 1.00 98.12 71 SER A O 1
ATOM 565 N N . PHE A 1 72 ? -2.268 -7.398 5.675 1.00 97.69 72 PHE A N 1
ATOM 566 C CA . PHE A 1 72 ? -1.980 -6.984 7.049 1.00 97.69 72 PHE A CA 1
ATOM 567 C C . PHE A 1 72 ? -3.063 -6.034 7.572 1.00 97.69 72 PHE A C 1
ATOM 569 O O . PHE A 1 72 ? -3.646 -6.276 8.630 1.00 97.69 72 PHE A O 1
ATOM 576 N N . LEU A 1 73 ? -3.370 -4.976 6.816 1.00 98.06 73 LEU A N 1
ATOM 577 C CA . LEU A 1 73 ? -4.304 -3.932 7.242 1.00 98.06 73 LEU A CA 1
ATOM 578 C C . LEU A 1 73 ? -5.725 -4.469 7.439 1.00 98.06 73 LEU A C 1
ATOM 580 O O . LEU A 1 73 ? -6.374 -4.135 8.425 1.00 98.06 73 LEU A O 1
ATOM 584 N N . THR A 1 74 ? -6.189 -5.344 6.546 1.00 96.75 74 THR A N 1
ATOM 585 C CA . THR A 1 74 ? -7.521 -5.962 6.638 1.00 96.75 74 THR A CA 1
ATOM 586 C C . THR A 1 74 ? -7.642 -6.851 7.873 1.00 96.75 74 THR A C 1
ATOM 588 O O . THR A 1 74 ? -8.688 -6.874 8.514 1.00 96.75 74 THR A O 1
ATOM 591 N N . THR A 1 75 ? -6.570 -7.560 8.234 1.00 96.38 75 THR A N 1
ATOM 592 C CA . THR A 1 75 ? -6.546 -8.422 9.425 1.00 96.38 75 THR A CA 1
ATOM 593 C C . THR A 1 75 ? -6.435 -7.607 10.716 1.00 96.38 75 THR A C 1
ATOM 595 O O . THR A 1 75 ? -7.029 -7.969 11.730 1.00 96.38 75 THR A O 1
ATOM 598 N N . GLY A 1 76 ? -5.676 -6.508 10.690 1.00 95.31 76 GLY A N 1
ATOM 599 C CA . GLY A 1 76 ? -5.457 -5.636 11.845 1.00 95.31 76 GLY A CA 1
ATOM 600 C C . GLY A 1 76 ? -6.602 -4.662 12.133 1.00 95.31 76 GLY A C 1
ATOM 601 O O . GLY A 1 76 ? -6.712 -4.176 13.258 1.00 95.31 76 GLY A O 1
ATOM 602 N N . TYR A 1 77 ? -7.455 -4.374 11.149 1.00 96.38 77 TYR A N 1
ATOM 603 C CA . TYR A 1 77 ? -8.552 -3.424 11.299 1.00 96.38 77 TYR A CA 1
ATOM 604 C C . TYR A 1 77 ? -9.596 -3.880 12.325 1.00 96.38 77 TYR A C 1
ATOM 606 O O . TYR A 1 77 ? -10.033 -5.031 12.330 1.00 96.38 77 TYR A O 1
ATOM 614 N N . GLN A 1 78 ? -10.057 -2.937 13.147 1.00 93.94 78 GLN A N 1
ATOM 615 C CA . GLN A 1 78 ? -11.189 -3.097 14.054 1.00 93.94 78 GLN A CA 1
ATOM 616 C C . GLN A 1 78 ? -12.200 -1.957 13.841 1.00 93.94 78 GLN A C 1
ATOM 618 O O . GLN A 1 78 ? -11.791 -0.796 13.747 1.00 93.94 78 GLN A O 1
ATOM 623 N N . PRO A 1 79 ? -13.519 -2.240 13.792 1.00 92.31 79 PRO A N 1
ATOM 624 C CA . PRO A 1 79 ? -14.532 -1.204 13.615 1.00 92.31 79 PRO A CA 1
ATOM 625 C C . PRO A 1 79 ? -14.412 -0.069 14.639 1.00 92.31 79 PRO A C 1
ATOM 627 O O . PRO A 1 79 ? -14.416 -0.303 15.846 1.00 92.31 79 PRO A O 1
ATOM 630 N N . GLY A 1 80 ? -14.337 1.168 14.144 1.00 89.88 80 GLY A N 1
ATOM 631 C CA . GLY A 1 80 ? -14.252 2.376 14.970 1.00 89.88 80 GLY A CA 1
ATOM 632 C C . GLY A 1 80 ? -12.845 2.767 15.439 1.00 89.88 80 GLY A C 1
ATOM 633 O O . GLY A 1 80 ? -12.726 3.780 16.124 1.00 89.88 80 GLY A O 1
ATOM 634 N N . MET A 1 81 ? -11.795 2.020 15.075 1.00 94.19 81 MET A N 1
ATOM 635 C CA . MET A 1 81 ? -10.413 2.412 15.382 1.00 94.19 81 MET A CA 1
ATOM 636 C C . MET A 1 81 ? -9.956 3.622 14.555 1.00 94.19 81 MET A C 1
ATOM 638 O O . MET A 1 81 ? -10.416 3.831 13.427 1.00 94.19 81 MET A O 1
ATOM 642 N N . ALA A 1 82 ? -8.997 4.388 15.073 1.00 94.88 82 ALA A N 1
ATOM 643 C CA . ALA A 1 82 ? -8.402 5.486 14.318 1.00 94.88 82 ALA A CA 1
ATOM 644 C C . ALA A 1 82 ? -7.420 4.948 13.261 1.00 94.88 82 ALA A C 1
ATOM 646 O O . ALA A 1 82 ? -6.673 4.000 13.509 1.00 94.88 82 ALA A O 1
ATOM 647 N N . TRP A 1 83 ? -7.362 5.568 12.078 1.00 96.88 83 TRP A N 1
ATOM 648 C CA . TRP A 1 83 ? -6.447 5.126 11.013 1.00 96.88 83 TRP A CA 1
ATOM 649 C C . TRP A 1 83 ? -4.972 5.187 11.438 1.00 96.88 83 TRP A C 1
ATOM 651 O O . TRP A 1 83 ? -4.168 4.366 11.002 1.00 96.88 83 TRP A O 1
ATOM 661 N N . GLN A 1 84 ? -4.614 6.123 12.322 1.00 97.75 84 GLN A N 1
ATOM 662 C CA . GLN A 1 84 ? -3.261 6.249 12.862 1.00 97.75 84 GLN A CA 1
ATOM 663 C C . GLN A 1 84 ? -2.872 5.048 13.729 1.00 97.75 84 GLN A C 1
ATOM 665 O O . GLN A 1 84 ? -1.704 4.668 13.741 1.00 97.75 84 GLN A O 1
ATOM 670 N N . GLU A 1 85 ? -3.827 4.445 14.443 1.00 97.38 85 GLU A N 1
ATOM 671 C CA . GLU A 1 85 ? -3.579 3.245 15.249 1.00 97.38 85 GLU A CA 1
ATOM 672 C C . GLU A 1 85 ? -3.249 2.059 14.338 1.00 97.38 85 GLU A C 1
ATOM 674 O O . GLU A 1 85 ? -2.277 1.343 14.581 1.00 97.38 85 GLU A O 1
ATOM 679 N N . LEU A 1 86 ? -3.994 1.909 13.238 1.00 98.19 86 LEU A N 1
ATOM 680 C CA . LEU A 1 86 ? -3.759 0.859 12.249 1.00 98.19 86 LEU A CA 1
ATOM 681 C C . LEU A 1 86 ? -2.420 1.057 11.525 1.00 98.19 86 LEU A C 1
ATOM 683 O O . LEU A 1 86 ? -1.640 0.115 11.389 1.00 98.19 86 LEU A O 1
ATOM 687 N N . LEU A 1 87 ? -2.114 2.296 11.126 1.00 97.94 87 LEU A N 1
ATOM 688 C CA . LEU A 1 87 ? -0.840 2.639 10.496 1.00 97.94 87 LEU A CA 1
ATOM 689 C C . LEU A 1 87 ? 0.345 2.402 11.438 1.00 97.94 87 LEU A C 1
ATOM 691 O O . LEU A 1 87 ? 1.384 1.906 11.004 1.00 97.94 87 LEU A O 1
ATOM 695 N N . SER A 1 88 ? 0.198 2.747 12.718 1.00 97.06 88 SER A N 1
ATOM 696 C CA . SER A 1 88 ? 1.218 2.503 13.741 1.00 97.06 88 SER A CA 1
ATOM 697 C C . SER A 1 88 ? 1.490 1.006 13.899 1.00 97.06 88 SER A C 1
ATOM 699 O O . SER A 1 88 ? 2.647 0.588 13.892 1.00 97.06 88 SER A O 1
ATOM 701 N N . ALA A 1 89 ? 0.437 0.181 13.944 1.00 97.00 89 ALA A N 1
ATOM 702 C CA . ALA A 1 89 ? 0.580 -1.271 13.988 1.00 97.00 89 ALA A CA 1
ATOM 703 C C . ALA A 1 89 ? 1.306 -1.814 12.746 1.00 97.00 89 ALA A C 1
ATOM 705 O O . ALA A 1 89 ? 2.214 -2.632 12.874 1.00 97.00 89 ALA A O 1
ATOM 706 N N . TYR A 1 90 ? 0.970 -1.321 11.553 1.00 97.69 90 TYR A N 1
ATOM 707 C CA . TYR A 1 90 ? 1.654 -1.717 10.322 1.00 97.69 90 TYR A CA 1
ATOM 708 C C . TYR A 1 90 ? 3.137 -1.322 10.314 1.00 97.69 90 TYR A C 1
ATOM 710 O O . TYR A 1 90 ? 3.985 -2.153 10.010 1.00 97.69 90 TYR A O 1
ATOM 718 N N . LYS A 1 91 ? 3.482 -0.098 10.723 1.00 95.38 91 LYS A N 1
ATOM 719 C CA . LYS A 1 91 ? 4.886 0.340 10.812 1.00 95.38 91 LYS A CA 1
ATOM 720 C C . LYS A 1 91 ? 5.686 -0.368 11.908 1.00 95.38 91 LYS A C 1
ATOM 722 O O . LYS A 1 91 ? 6.905 -0.283 11.890 1.00 95.38 91 LYS A O 1
ATOM 727 N N . GLY A 1 92 ? 5.021 -1.011 12.867 1.00 93.44 92 GLY A N 1
ATOM 728 C CA . GLY A 1 92 ? 5.676 -1.790 13.916 1.00 93.44 92 GLY A CA 1
ATOM 729 C C . GLY A 1 92 ? 5.829 -3.275 13.590 1.00 93.44 92 GLY A C 1
ATOM 730 O O . GLY A 1 92 ? 6.791 -3.879 14.040 1.00 93.44 92 GLY A O 1
ATOM 731 N N . TYR A 1 93 ? 4.889 -3.866 12.844 1.00 93.56 93 TYR A N 1
ATOM 732 C CA . TYR A 1 93 ? 4.781 -5.330 12.701 1.00 93.56 93 TYR A CA 1
ATOM 733 C C . TYR A 1 93 ? 4.478 -5.811 11.276 1.00 93.56 93 TYR A C 1
ATOM 735 O O . TYR A 1 93 ? 4.342 -7.010 11.038 1.00 93.56 93 TYR A O 1
ATOM 743 N N . GLY A 1 94 ? 4.261 -4.892 10.341 1.00 94.56 94 GLY A N 1
ATOM 744 C CA . GLY A 1 94 ? 3.921 -5.207 8.962 1.00 94.56 94 GLY A CA 1
ATOM 745 C C . GLY A 1 94 ? 5.145 -5.538 8.120 1.00 94.56 94 GLY A C 1
ATOM 746 O O . GLY A 1 94 ? 6.278 -5.228 8.474 1.00 94.56 94 GLY A O 1
ATOM 747 N N . GLN A 1 95 ? 4.896 -6.101 6.946 1.00 95.06 95 GLN A N 1
ATOM 748 C CA . GLN A 1 95 ? 5.922 -6.326 5.930 1.00 95.06 95 GLN A CA 1
ATOM 749 C C . GLN A 1 95 ? 6.152 -5.053 5.109 1.00 95.06 95 GLN A C 1
ATOM 751 O O . GLN A 1 95 ? 5.175 -4.381 4.766 1.00 95.06 95 GLN A O 1
ATOM 756 N N . ASP A 1 96 ? 7.401 -4.745 4.756 1.00 96.25 96 ASP A N 1
ATOM 757 C CA . ASP A 1 96 ? 7.793 -3.614 3.902 1.00 96.25 96 ASP A CA 1
ATOM 758 C C . ASP A 1 96 ? 8.256 -4.100 2.513 1.00 96.25 96 ASP A C 1
ATOM 760 O O . ASP A 1 96 ? 9.454 -4.265 2.259 1.00 96.25 96 ASP A O 1
ATOM 764 N N . PRO A 1 97 ? 7.316 -4.425 1.601 1.00 97.81 97 PRO A N 1
ATOM 765 C CA . PRO A 1 97 ? 7.660 -4.850 0.255 1.00 97.81 97 PRO A CA 1
ATOM 766 C C . PRO A 1 97 ? 8.135 -3.687 -0.621 1.00 97.81 97 PRO A C 1
ATOM 768 O O . PRO A 1 97 ? 7.475 -2.650 -0.725 1.00 97.81 97 PRO A O 1
ATOM 771 N N . TRP A 1 98 ? 9.206 -3.913 -1.377 1.00 97.12 98 TRP A N 1
ATOM 772 C CA . TRP A 1 98 ? 9.749 -2.968 -2.351 1.00 97.12 98 TRP A CA 1
ATOM 773 C C . TRP A 1 98 ? 10.181 -3.672 -3.644 1.00 97.12 98 TRP A C 1
ATOM 775 O O . TRP A 1 98 ? 10.365 -4.889 -3.690 1.00 97.12 98 TRP A O 1
ATOM 785 N N . ILE A 1 99 ? 10.296 -2.903 -4.732 1.00 97.94 99 ILE A N 1
ATOM 786 C CA . ILE A 1 99 ? 10.574 -3.434 -6.074 1.00 97.94 99 ILE A CA 1
ATOM 787 C C . ILE A 1 99 ? 12.018 -3.109 -6.463 1.00 97.94 99 ILE A C 1
ATOM 789 O O . ILE A 1 99 ? 12.363 -1.951 -6.691 1.00 97.94 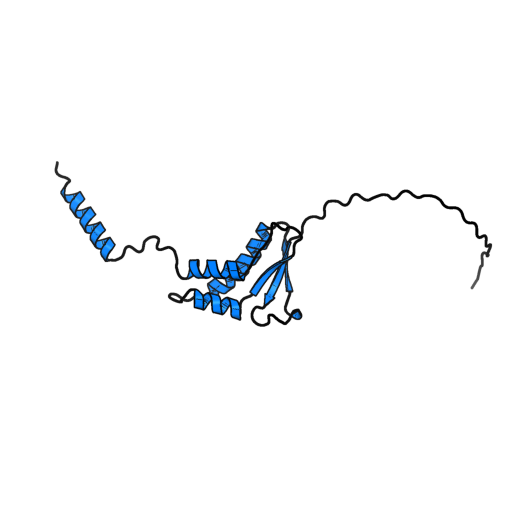99 ILE A O 1
ATOM 793 N N . ALA A 1 100 ? 12.849 -4.139 -6.598 1.00 96.69 100 ALA A N 1
ATOM 794 C CA . ALA A 1 100 ? 14.159 -4.054 -7.226 1.00 96.69 100 ALA A CA 1
ATOM 795 C C . ALA A 1 100 ? 14.010 -4.153 -8.749 1.00 96.69 100 ALA A C 1
ATOM 797 O O . ALA A 1 100 ? 13.606 -5.185 -9.296 1.00 96.69 100 ALA A O 1
ATOM 798 N N . THR A 1 101 ? 14.338 -3.067 -9.443 1.00 96.00 101 THR A N 1
ATOM 799 C CA . THR A 1 101 ? 14.265 -2.967 -10.903 1.00 96.00 101 THR A CA 1
ATOM 800 C C . THR A 1 101 ? 15.164 -1.834 -11.405 1.00 96.00 101 THR A C 1
ATOM 802 O O . THR A 1 101 ? 15.491 -0.914 -10.658 1.00 96.00 101 THR A O 1
ATOM 805 N N . SER A 1 102 ? 15.571 -1.894 -12.674 1.00 94.62 102 SER A N 1
ATOM 806 C CA . SER A 1 102 ? 16.253 -0.789 -13.371 1.00 94.62 102 SER A CA 1
ATOM 807 C C . SER A 1 102 ? 15.281 0.171 -14.068 1.00 94.62 102 SER A C 1
ATOM 809 O O . SER A 1 102 ? 15.708 1.181 -14.623 1.00 94.62 102 SER A O 1
ATOM 811 N N . ASP A 1 103 ? 13.978 -0.113 -14.025 1.00 94.19 103 ASP A N 1
ATOM 812 C CA . ASP A 1 103 ? 12.930 0.782 -14.511 1.00 94.19 103 ASP A CA 1
ATOM 813 C C . ASP A 1 103 ? 12.634 1.888 -13.491 1.00 94.19 103 ASP A C 1
ATOM 815 O O . ASP A 1 103 ? 11.932 1.676 -12.504 1.00 94.19 103 ASP A O 1
ATOM 819 N N . ALA A 1 104 ? 13.138 3.096 -13.757 1.00 92.50 104 ALA A N 1
ATOM 820 C CA . ALA A 1 104 ? 12.936 4.259 -12.891 1.00 92.50 104 ALA A CA 1
ATOM 821 C C . ALA A 1 104 ? 11.458 4.681 -12.741 1.00 92.50 104 ALA A C 1
ATOM 823 O O . ALA A 1 104 ? 11.120 5.390 -11.790 1.00 92.50 104 ALA A O 1
ATOM 824 N N . GLY A 1 105 ? 10.577 4.266 -13.660 1.00 95.06 105 GLY A N 1
ATOM 825 C CA . GLY A 1 105 ? 9.138 4.517 -13.580 1.00 95.06 105 GLY A CA 1
ATOM 826 C C . GLY A 1 105 ? 8.405 3.571 -12.629 1.00 95.06 105 GLY A C 1
ATOM 827 O O . GLY A 1 105 ? 7.269 3.851 -12.248 1.00 95.06 105 GLY A O 1
ATOM 828 N N . CYS A 1 106 ? 9.043 2.473 -12.218 1.00 96.25 106 CYS A N 1
ATOM 829 C CA . CYS A 1 106 ? 8.433 1.469 -11.368 1.00 96.25 106 CYS A CA 1
ATOM 830 C C . CYS A 1 106 ? 8.918 1.573 -9.925 1.00 96.25 106 CYS A C 1
ATOM 832 O O . CYS A 1 106 ? 9.897 0.951 -9.523 1.00 96.25 106 CYS A O 1
ATOM 834 N N . GLN A 1 107 ? 8.198 2.365 -9.138 1.00 95.06 107 GLN A N 1
ATOM 835 C CA . GLN A 1 107 ? 8.484 2.572 -7.723 1.00 95.06 107 GLN A CA 1
ATOM 836 C C . GLN A 1 107 ? 7.284 2.160 -6.876 1.00 95.06 107 GLN A C 1
ATOM 838 O O . GLN A 1 107 ? 6.136 2.211 -7.326 1.00 95.06 107 GLN A O 1
ATOM 843 N N . PHE A 1 108 ? 7.555 1.749 -5.644 1.00 97.62 108 PHE A N 1
ATOM 844 C CA . PHE A 1 108 ? 6.537 1.452 -4.650 1.00 97.62 108 PHE A CA 1
ATOM 845 C C . PHE A 1 108 ? 7.090 1.762 -3.259 1.00 97.62 108 PHE A C 1
ATOM 847 O O . PHE A 1 108 ? 8.216 1.382 -2.953 1.00 97.62 108 PHE A O 1
ATOM 854 N N . SER A 1 109 ? 6.298 2.446 -2.434 1.00 97.62 109 SER A N 1
ATOM 855 C CA . SER A 1 109 ? 6.572 2.627 -1.008 1.00 97.62 109 SER A CA 1
ATOM 856 C C . SER A 1 109 ? 5.430 2.004 -0.226 1.00 97.62 109 SER A C 1
ATOM 858 O O . SER A 1 109 ? 4.285 2.459 -0.332 1.00 97.62 109 SER A O 1
ATOM 860 N N . ALA A 1 110 ? 5.739 0.976 0.561 1.00 98.06 110 ALA A N 1
ATOM 861 C CA . ALA A 1 110 ? 4.724 0.281 1.330 1.00 98.06 110 ALA A CA 1
ATOM 862 C C . ALA A 1 110 ? 4.128 1.181 2.416 1.00 98.06 110 ALA A C 1
ATOM 864 O O . ALA A 1 110 ? 2.915 1.198 2.594 1.00 98.06 110 ALA A O 1
ATOM 865 N N . TRP A 1 111 ? 4.940 2.024 3.059 1.00 97.69 111 TRP A N 1
ATOM 866 C CA . TRP A 1 111 ? 4.467 2.985 4.057 1.00 97.69 111 TRP A CA 1
ATOM 867 C C . TRP A 1 111 ? 3.524 4.044 3.487 1.00 97.69 111 TRP A C 1
ATOM 869 O O . TRP A 1 111 ? 2.481 4.300 4.086 1.00 97.69 111 TRP A O 1
ATOM 879 N N . THR A 1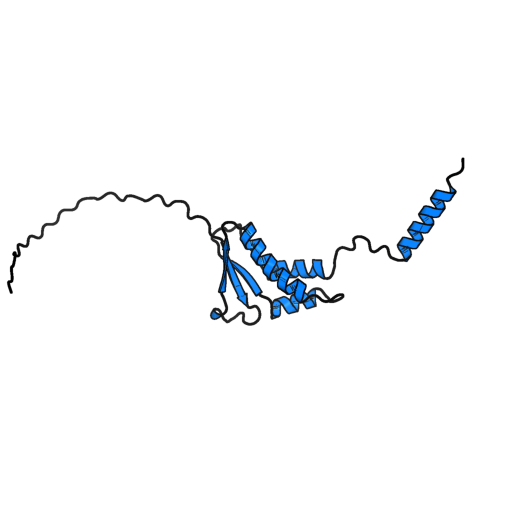 112 ? 3.858 4.652 2.341 1.00 98.25 112 THR A N 1
ATOM 880 C CA . THR A 1 112 ? 2.970 5.635 1.696 1.00 98.25 112 THR A CA 1
ATOM 881 C C . THR A 1 112 ? 1.655 4.985 1.281 1.00 98.25 112 THR A C 1
ATOM 883 O O . THR A 1 112 ? 0.587 5.557 1.496 1.00 98.25 112 THR A O 1
ATOM 886 N N . TYR A 1 113 ? 1.718 3.775 0.720 1.00 98.56 113 TYR A N 1
ATOM 887 C CA . TYR A 1 113 ? 0.515 3.034 0.360 1.00 98.56 113 TYR A CA 1
ATOM 888 C C . TYR A 1 113 ? -0.327 2.670 1.593 1.00 98.56 113 TYR A C 1
ATOM 890 O O . TYR A 1 113 ? -1.538 2.880 1.590 1.00 98.56 113 TYR A O 1
ATOM 898 N N . ALA A 1 114 ? 0.306 2.189 2.666 1.00 98.44 114 ALA A N 1
ATOM 899 C CA . ALA A 1 114 ? -0.370 1.821 3.903 1.00 98.44 114 ALA A CA 1
ATOM 900 C C . ALA A 1 114 ? -1.066 3.012 4.565 1.00 98.44 114 ALA A C 1
ATOM 902 O O . ALA A 1 114 ? -2.187 2.866 5.040 1.00 98.44 114 ALA A O 1
ATOM 903 N N . GLU A 1 115 ? -0.441 4.190 4.577 1.00 98.19 115 GLU A N 1
ATOM 904 C CA . GLU A 1 115 ? -1.044 5.408 5.123 1.00 98.19 115 GLU A CA 1
ATOM 905 C C . GLU A 1 115 ? -2.332 5.783 4.386 1.00 98.19 115 GLU A C 1
ATOM 907 O O . GLU A 1 115 ? -3.372 5.941 5.031 1.00 98.19 115 GLU A O 1
ATOM 912 N N . GLN A 1 116 ? -2.290 5.838 3.049 1.00 97.88 116 GLN A N 1
ATOM 913 C CA . GLN A 1 116 ? -3.482 6.082 2.233 1.00 97.88 116 GLN A CA 1
ATOM 914 C C . GLN A 1 116 ? -4.562 5.036 2.526 1.00 97.88 116 GLN A C 1
ATOM 916 O O . GLN A 1 116 ? -5.724 5.364 2.757 1.00 97.88 116 GLN A O 1
ATOM 921 N N . ARG A 1 117 ? -4.171 3.761 2.576 1.00 97.88 117 ARG A N 1
ATOM 922 C CA . ARG A 1 117 ? -5.115 2.664 2.749 1.00 97.88 117 ARG A CA 1
ATOM 923 C C . ARG A 1 117 ? -5.760 2.638 4.133 1.00 97.88 117 ARG A C 1
ATOM 925 O O . ARG A 1 117 ? -6.948 2.348 4.239 1.00 97.88 117 ARG A O 1
ATOM 932 N N . CYS A 1 118 ? -5.018 2.978 5.186 1.00 97.88 118 CYS A N 1
ATOM 933 C CA . CYS A 1 118 ? -5.568 3.115 6.536 1.00 97.88 118 CYS A CA 1
ATOM 934 C C . CYS A 1 118 ? -6.651 4.199 6.586 1.00 97.88 118 CYS A C 1
ATOM 936 O O . CYS A 1 118 ? -7.681 4.001 7.231 1.00 97.88 118 CYS A O 1
ATOM 938 N N . GLN A 1 119 ? -6.437 5.327 5.900 1.00 96.06 119 GLN A N 1
ATOM 939 C CA . GLN A 1 119 ? -7.438 6.389 5.807 1.00 96.06 119 GLN A CA 1
ATOM 940 C C . GLN A 1 119 ? -8.695 5.890 5.090 1.00 96.06 119 GLN A C 1
ATOM 942 O O . GLN A 1 119 ? -9.791 6.064 5.617 1.00 96.06 119 GLN A O 1
ATOM 947 N N . ASP A 1 120 ? -8.541 5.192 3.963 1.00 94.69 120 ASP A N 1
ATOM 948 C CA . ASP A 1 120 ? -9.672 4.642 3.207 1.00 94.69 120 ASP A CA 1
ATOM 949 C C . ASP A 1 120 ? -10.486 3.616 4.019 1.00 94.69 120 ASP A C 1
ATOM 951 O O . ASP A 1 120 ? -11.713 3.587 3.936 1.00 94.69 120 ASP A O 1
ATOM 955 N N . ILE A 1 121 ? -9.813 2.749 4.787 1.00 93.81 121 ILE A N 1
ATOM 956 C CA . ILE A 1 121 ? -10.451 1.676 5.569 1.00 93.81 121 ILE A CA 1
ATOM 957 C C . ILE A 1 121 ? -11.167 2.237 6.802 1.00 93.81 121 ILE A C 1
ATOM 959 O O . ILE A 1 121 ? -12.306 1.858 7.080 1.00 93.81 121 ILE A O 1
ATOM 963 N N . CYS A 1 122 ? -10.514 3.114 7.567 1.00 93.06 122 CYS A N 1
ATOM 964 C CA . CYS A 1 122 ? -11.074 3.605 8.826 1.00 93.06 122 CYS A CA 1
ATOM 965 C C . CYS A 1 122 ? -12.040 4.775 8.627 1.00 93.06 122 CYS A C 1
ATOM 967 O O . CYS A 1 122 ? -12.947 4.951 9.439 1.00 93.06 122 CYS A O 1
ATOM 969 N N . HIS A 1 123 ? -11.870 5.567 7.567 1.00 85.50 123 HIS A N 1
ATOM 970 C CA . HIS A 1 123 ? -12.774 6.649 7.185 1.00 85.50 123 HIS A CA 1
ATOM 971 C C . HIS A 1 123 ? -13.384 6.350 5.806 1.00 85.50 123 HIS A C 1
ATOM 973 O O . HIS A 1 123 ? -13.095 7.068 4.844 1.00 85.50 123 HIS A O 1
ATOM 979 N N . PRO A 1 124 ? -14.225 5.305 5.676 1.00 67.38 124 PRO A N 1
ATOM 980 C CA . PRO A 1 124 ? -14.847 5.015 4.397 1.00 67.38 124 PRO A CA 1
ATOM 981 C C . PRO A 1 124 ? -15.658 6.241 3.948 1.00 67.38 124 PRO A C 1
ATOM 983 O O . PRO A 1 124 ? -16.306 6.876 4.793 1.00 67.38 124 PRO A O 1
ATOM 986 N N . PRO A 1 125 ? -15.639 6.591 2.647 1.00 59.91 125 PRO A N 1
ATOM 987 C CA . PRO A 1 125 ? -16.494 7.646 2.124 1.00 59.91 125 PRO A CA 1
ATOM 988 C C . PRO A 1 125 ? -17.925 7.392 2.601 1.00 59.91 125 PRO A C 1
ATOM 990 O O . PRO A 1 125 ? -18.424 6.274 2.456 1.00 59.91 125 PRO A O 1
ATOM 993 N N . GLN A 1 126 ? -18.577 8.393 3.205 1.00 57.72 126 GLN A N 1
ATOM 994 C CA . GLN A 1 126 ? -19.978 8.287 3.621 1.00 57.72 126 GLN A CA 1
ATOM 995 C C . GLN A 1 126 ? -20.898 8.266 2.392 1.00 57.72 126 GLN A C 1
ATOM 997 O O . GLN A 1 126 ? -21.699 9.173 2.174 1.00 57.72 126 GLN A O 1
ATOM 1002 N N . GLU A 1 127 ? -20.812 7.225 1.572 1.00 53.56 127 GLU A N 1
ATOM 1003 C CA . GLU A 1 127 ? -21.857 6.929 0.611 1.00 53.56 127 GLU A CA 1
ATOM 1004 C C . GLU A 1 127 ? -23.049 6.364 1.390 1.00 53.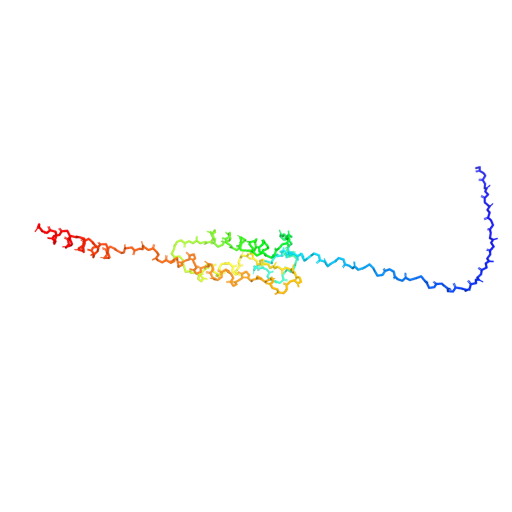56 127 GLU A C 1
ATOM 1006 O O . GLU A 1 127 ? -23.127 5.186 1.723 1.00 53.56 127 GLU A O 1
ATOM 1011 N N . HIS A 1 128 ? -23.976 7.270 1.709 1.00 53.59 128 HIS A N 1
ATOM 1012 C CA . HIS A 1 128 ? -25.335 6.976 2.155 1.00 53.59 128 HIS A CA 1
ATOM 1013 C C . HIS A 1 128 ? -25.516 6.468 3.598 1.00 53.59 128 HIS A C 1
ATOM 1015 O O . HIS A 1 128 ? -26.273 5.535 3.855 1.00 53.59 128 HIS A O 1
ATOM 1021 N N . LEU A 1 129 ? -24.939 7.164 4.583 1.00 57.03 129 LEU A N 1
ATOM 1022 C CA . LEU A 1 129 ? -25.591 7.235 5.894 1.00 57.03 129 LEU A CA 1
ATOM 1023 C C . LEU A 1 129 ? -26.665 8.320 5.816 1.00 57.03 129 LEU A C 1
ATOM 1025 O O . LEU A 1 129 ? -26.417 9.473 6.169 1.00 57.03 129 LEU A O 1
ATOM 1029 N N . LEU A 1 130 ? -27.861 7.963 5.336 1.00 58.97 130 LEU A N 1
ATOM 1030 C CA . LEU A 1 130 ? -29.028 8.766 5.678 1.00 58.97 130 LEU A CA 1
ATOM 1031 C C . LEU A 1 130 ? -29.158 8.691 7.202 1.00 58.97 130 LEU A C 1
ATOM 1033 O O . LEU A 1 130 ? -29.507 7.656 7.771 1.00 58.97 130 LEU A O 1
ATOM 1037 N N . THR A 1 131 ? -28.809 9.776 7.883 1.00 70.38 131 THR A N 1
ATOM 1038 C CA . THR A 1 131 ? -29.099 9.911 9.305 1.00 70.38 131 THR A CA 1
ATOM 1039 C C . THR A 1 131 ? -30.612 9.808 9.497 1.00 70.38 131 THR A C 1
ATOM 1041 O O . THR A 1 131 ? -31.391 10.156 8.604 1.00 70.38 131 THR A O 1
ATOM 1044 N N . ALA A 1 132 ? -31.056 9.375 10.678 1.00 63.81 132 ALA A N 1
ATOM 1045 C CA . ALA A 1 132 ? -32.483 9.364 11.014 1.00 63.81 132 ALA A CA 1
ATOM 1046 C C . ALA A 1 132 ? -33.148 10.745 10.825 1.00 63.81 132 ALA A C 1
ATOM 1048 O O . ALA A 1 132 ? -34.360 10.834 10.656 1.00 63.81 132 ALA A O 1
ATOM 1049 N N . GLU A 1 133 ? -32.354 11.815 10.845 1.00 69.12 133 GLU A N 1
ATOM 1050 C CA . GLU A 1 133 ? -32.778 13.184 10.569 1.00 69.12 133 GLU A CA 1
ATOM 1051 C C . GLU A 1 133 ? -32.998 13.412 9.067 1.00 69.12 133 GLU A C 1
ATOM 1053 O O . GLU A 1 133 ? -34.087 13.817 8.670 1.00 69.12 133 GLU A O 1
ATOM 1058 N N . THR A 1 134 ? -32.049 13.007 8.217 1.00 74.94 134 THR A N 1
ATOM 1059 C CA . THR A 1 134 ? -32.209 13.083 6.751 1.00 74.94 134 THR A CA 1
ATOM 1060 C C . THR A 1 134 ? -33.320 12.169 6.217 1.00 74.94 134 THR A C 1
ATOM 1062 O O . THR A 1 134 ? -33.980 12.529 5.249 1.00 74.94 134 THR A O 1
ATOM 1065 N N . LEU A 1 135 ? -33.591 11.022 6.862 1.00 73.69 135 LEU A N 1
ATOM 1066 C CA . LEU A 1 135 ? -34.742 10.164 6.531 1.00 73.69 135 LEU A CA 1
ATOM 1067 C C . LEU A 1 135 ? -36.069 10.860 6.839 1.00 73.69 135 LEU A C 1
ATOM 1069 O O . LEU A 1 135 ? -36.977 10.834 6.016 1.00 73.69 135 LEU A O 1
ATOM 1073 N N . LYS A 1 136 ? -36.165 11.539 7.988 1.00 80.19 136 LYS A N 1
ATOM 1074 C CA . LYS A 1 136 ? -37.358 12.321 8.345 1.00 80.19 136 LYS A CA 1
ATOM 1075 C C . LYS A 1 136 ? -37.583 13.488 7.389 1.00 80.19 136 LYS A C 1
ATOM 1077 O O . LYS A 1 136 ? -38.726 13.777 7.043 1.00 80.19 136 LYS A O 1
ATOM 1082 N N . GLU A 1 137 ? -36.514 14.156 6.963 1.00 80.25 137 GLU A N 1
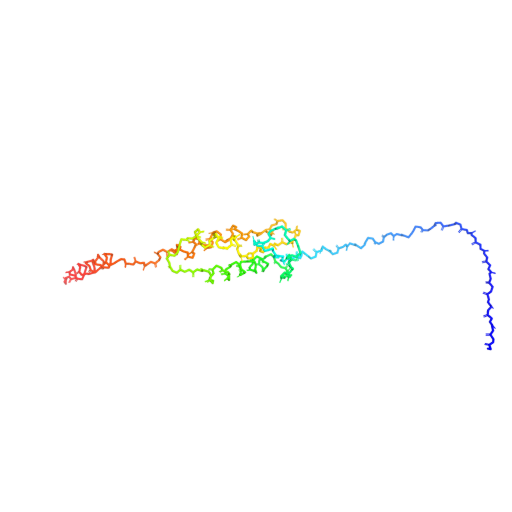ATOM 1083 C CA . GLU A 1 137 ? -36.595 15.226 5.967 1.00 80.25 137 GLU A CA 1
ATOM 1084 C C . GLU A 1 137 ? -37.036 14.692 4.598 1.00 80.25 137 GLU A C 1
ATOM 1086 O O . GLU A 1 137 ? -37.872 15.311 3.938 1.00 80.25 137 GLU A O 1
ATOM 1091 N N . LEU A 1 138 ? -36.541 13.520 4.190 1.00 80.25 138 LEU A N 1
ATOM 1092 C CA . LEU A 1 138 ? -36.932 12.876 2.937 1.00 80.25 138 LEU A CA 1
ATOM 1093 C C . LEU A 1 138 ? -38.402 12.429 2.954 1.00 80.25 138 LEU A C 1
ATOM 1095 O O . LEU A 1 138 ? -39.121 12.690 1.989 1.00 80.25 138 LEU A O 1
ATOM 1099 N N . ASP A 1 139 ? -38.866 11.836 4.057 1.00 85.69 139 ASP A N 1
ATOM 1100 C CA . ASP A 1 139 ? -40.268 11.442 4.243 1.00 85.69 139 ASP A CA 1
ATOM 1101 C C . ASP A 1 139 ? -41.191 12.669 4.216 1.00 85.69 139 ASP A C 1
ATOM 1103 O O . ASP A 1 139 ? -42.199 12.677 3.510 1.00 85.69 139 ASP A O 1
ATOM 1107 N N . ALA A 1 140 ? -40.819 13.763 4.889 1.00 83.75 140 ALA A N 1
ATOM 1108 C CA . ALA A 1 140 ? -41.583 15.011 4.851 1.00 83.75 140 ALA A CA 1
ATOM 1109 C C . ALA A 1 140 ? -41.649 15.624 3.435 1.00 83.75 140 ALA A C 1
ATOM 1111 O O . ALA A 1 140 ? -42.682 16.163 3.014 1.00 83.75 140 ALA A O 1
ATOM 1112 N N . LEU A 1 141 ? -40.562 15.528 2.664 1.00 80.69 141 LEU A N 1
ATOM 1113 C CA . LEU A 1 141 ? -40.515 15.977 1.270 1.00 80.69 141 LEU A CA 1
ATOM 1114 C C . LEU A 1 141 ? -41.347 15.084 0.337 1.00 80.69 141 LEU A C 1
ATOM 1116 O O . LEU A 1 141 ? -41.970 15.595 -0.597 1.00 80.69 141 LEU A O 1
ATOM 1120 N N . TYR A 1 142 ? -41.391 13.777 0.584 1.00 81.50 142 TYR A N 1
ATOM 1121 C CA . TYR A 1 142 ? -42.215 12.844 -0.181 1.00 81.50 142 TYR A CA 1
ATOM 1122 C C . TYR A 1 142 ? -43.708 13.054 0.100 1.00 81.50 142 TYR A C 1
ATOM 1124 O O . TYR A 1 142 ? -44.498 13.221 -0.832 1.00 81.50 142 TYR A O 1
ATOM 1132 N N . GLU A 1 143 ? -44.086 13.164 1.373 1.00 82.00 143 GLU A N 1
ATOM 1133 C CA . GLU A 1 143 ? -45.469 13.403 1.794 1.00 82.00 143 GLU A CA 1
ATOM 1134 C C . GLU A 1 143 ? -45.997 14.749 1.277 1.00 82.00 143 GLU A C 1
ATOM 1136 O O . GLU A 1 143 ? -47.096 14.820 0.721 1.00 82.00 143 GLU A O 1
ATOM 1141 N N . SER A 1 144 ? -45.191 15.815 1.337 1.00 76.38 144 SER A N 1
ATOM 1142 C CA . SER A 1 144 ? -45.595 17.124 0.803 1.00 76.38 144 SER A CA 1
ATOM 1143 C C . SER A 1 144 ? -45.815 17.112 -0.715 1.00 76.38 144 SER A C 1
ATOM 1145 O O . SER A 1 144 ? -46.799 17.692 -1.182 1.00 76.38 144 SER A O 1
ATOM 1147 N N . ARG A 1 145 ? -44.976 16.403 -1.487 1.00 76.50 145 ARG A N 1
ATOM 1148 C CA . ARG A 1 145 ? -45.136 16.232 -2.946 1.00 76.50 145 ARG A CA 1
ATOM 1149 C C . ARG A 1 145 ? -46.294 15.315 -3.327 1.00 76.50 145 ARG A C 1
ATOM 1151 O O . ARG A 1 145 ? -46.909 15.529 -4.367 1.00 76.50 145 ARG A O 1
ATOM 1158 N N . SER A 1 146 ? -46.610 14.321 -2.502 1.00 66.81 146 SER A N 1
ATOM 1159 C CA . SER A 1 146 ? -47.783 13.468 -2.715 1.00 66.81 146 SER A CA 1
ATOM 1160 C C . SER A 1 146 ? -49.097 14.231 -2.484 1.00 66.81 146 SER A C 1
ATOM 1162 O O . SER A 1 146 ? -50.090 13.975 -3.161 1.00 66.81 146 SER A O 1
ATOM 1164 N N . SER A 1 147 ? -49.085 15.244 -1.607 1.00 61.34 147 SER A N 1
ATOM 1165 C CA . SER A 1 147 ? -50.259 16.072 -1.300 1.00 61.34 147 SER A CA 1
ATOM 1166 C C . SER A 1 147 ? -50.575 17.147 -2.351 1.00 61.34 147 SER A C 1
ATOM 1168 O O . SER A 1 147 ? -51.723 17.587 -2.453 1.00 61.34 147 SER A O 1
ATOM 1170 N N . THR A 1 148 ? -49.587 17.568 -3.152 1.00 60.19 148 THR A N 1
ATOM 1171 C CA . THR A 1 148 ? -49.783 18.541 -4.245 1.00 60.19 148 THR A CA 1
ATOM 1172 C C . THR A 1 148 ? -50.251 17.897 -5.548 1.00 60.19 148 THR A C 1
ATOM 1174 O O . THR A 1 148 ? -50.586 18.610 -6.494 1.00 60.19 148 THR A O 1
ATOM 1177 N N . GLY A 1 149 ? -50.372 16.566 -5.585 1.00 61.28 149 GLY A N 1
ATOM 1178 C CA . GLY A 1 149 ? -51.188 15.866 -6.568 1.00 61.28 149 GLY A CA 1
ATOM 1179 C C . GLY A 1 149 ? -52.671 16.118 -6.304 1.00 61.28 149 GLY A C 1
ATOM 1180 O O . GLY A 1 149 ? -53.348 15.301 -5.682 1.00 61.28 149 GLY A O 1
ATOM 1181 N N . ARG A 1 150 ? -53.190 17.251 -6.782 1.00 43.88 150 ARG A N 1
ATOM 1182 C CA . ARG A 1 150 ? -54.630 17.424 -7.000 1.00 43.88 150 ARG A CA 1
ATOM 1183 C C . ARG A 1 150 ? -54.953 17.588 -8.490 1.00 43.88 150 ARG A C 1
ATOM 1185 O O . ARG A 1 150 ? -54.089 18.051 -9.228 1.00 43.88 150 ARG A O 1
ATOM 1192 N N . PRO A 1 151 ? -56.156 17.123 -8.880 1.00 55.09 151 PRO A N 1
ATOM 1193 C CA . PRO A 1 151 ? -56.560 16.748 -10.237 1.00 55.09 151 PRO A CA 1
ATOM 1194 C C . PRO A 1 151 ? -56.627 17.900 -11.237 1.00 55.09 151 PRO A C 1
ATOM 1196 O O . PRO A 1 151 ? -56.795 19.061 -10.798 1.00 55.09 151 PRO A O 1
#

pLDDT: mean 79.06, std 21.85, range [32.81, 98.75]

Secondary structure (DSSP, 8-state):
-------------------------PPPPPP-EEEEEEESS-TT-GGG-EEEEEESSHHHHHHHHHHHHHHHHHHH--TT--HHHHHHHHHHHSEEEEEE-S-TT----HHHHHHHHHHHHHS---S----HHHHHHHHHHHHHHHHT---

Radius of gyration: 33.46 Å; chains: 1; bounding box: 116×72×52 Å